Protein AF-A0A7L1VUB8-F1 (afdb_monomer_lite)

Organism: NCBI:txid73330

Foldseek 3Di:
DVVVVVVVVLVVVVVVVVVCQLPPAFDADDPLFADDPVLVCVLVPDPDVVVNQVSLVVSCVVDPADDAPPVRTFCADPQRRGGAHPCWDADPLVSGIGHQFDDFDVPNPDSRGGTDHPPPCPVVVVVSVVVVVVVD

pLDDT: mean 80.91, std 17.71, range [42.59, 97.31]

Radius of gyration: 20.81 Å; chains: 1; bounding box: 43×30×67 Å

Structure (mmCIF, N/CA/C/O backbone):
data_AF-A0A7L1VUB8-F1
#
_entry.id   AF-A0A7L1VUB8-F1
#
loop_
_atom_site.group_PDB
_atom_site.id
_atom_site.type_symbol
_atom_site.label_atom_id
_atom_site.label_alt_id
_atom_site.label_comp_id
_atom_site.label_asym_id
_atom_site.label_entity_id
_atom_site.label_seq_id
_atom_site.pdbx_PDB_ins_code
_atom_site.Cartn_x
_atom_site.Cartn_y
_atom_site.Cartn_z
_atom_site.occupancy
_atom_site.B_iso_or_equiv
_atom_site.auth_seq_id
_atom_site.auth_comp_id
_atom_site.auth_asym_id
_atom_site.auth_atom_id
_atom_site.pdbx_PDB_model_num
ATOM 1 N N . VAL A 1 1 ? 21.786 -10.399 -41.138 1.00 87.50 1 VAL A N 1
ATOM 2 C CA . VAL A 1 1 ? 20.538 -9.591 -41.133 1.00 87.50 1 VAL A CA 1
ATOM 3 C C . VAL A 1 1 ? 19.532 -10.109 -40.108 1.00 87.50 1 VAL A C 1
ATOM 5 O O . VAL A 1 1 ? 19.232 -9.364 -39.189 1.00 87.50 1 VAL A O 1
ATOM 8 N N . ALA A 1 2 ? 19.088 -11.372 -40.173 1.00 89.12 2 ALA A N 1
ATOM 9 C CA . ALA A 1 2 ? 18.105 -11.930 -39.227 1.00 89.12 2 ALA A CA 1
ATOM 10 C C . ALA A 1 2 ? 18.499 -11.795 -37.737 1.00 89.12 2 ALA A C 1
ATOM 12 O O . ALA A 1 2 ? 17.722 -11.264 -36.953 1.00 89.12 2 ALA A O 1
ATOM 13 N N . TYR A 1 3 ? 19.729 -12.167 -37.359 1.00 87.38 3 TYR A N 1
ATOM 14 C CA . TYR A 1 3 ? 20.230 -12.006 -35.981 1.00 87.38 3 TYR A CA 1
ATOM 15 C C . TYR A 1 3 ? 20.196 -10.561 -35.480 1.00 87.38 3 TYR A C 1
ATOM 17 O O . TYR A 1 3 ? 19.850 -10.302 -34.333 1.00 87.38 3 TYR A O 1
ATOM 25 N N . LEU A 1 4 ? 20.521 -9.613 -36.359 1.00 87.31 4 LEU A N 1
ATOM 26 C CA . LEU A 1 4 ? 20.554 -8.195 -36.023 1.00 87.31 4 LEU A CA 1
ATOM 27 C C . LEU A 1 4 ? 19.130 -7.672 -35.787 1.00 87.31 4 LEU A C 1
ATOM 29 O O . LEU A 1 4 ? 18.906 -6.928 -34.840 1.00 87.31 4 LEU A O 1
ATOM 33 N N . VAL A 1 5 ? 18.152 -8.139 -36.569 1.00 91.19 5 VAL A N 1
ATOM 34 C CA . VAL A 1 5 ? 16.726 -7.841 -36.353 1.00 91.19 5 VAL A CA 1
ATOM 35 C C . VAL A 1 5 ? 16.232 -8.420 -35.023 1.00 91.19 5 VAL A C 1
ATOM 37 O O . VAL A 1 5 ? 15.630 -7.694 -34.235 1.00 91.19 5 VAL A O 1
ATOM 40 N N . VAL A 1 6 ? 16.534 -9.691 -34.729 1.00 87.75 6 VAL A N 1
ATOM 41 C CA . VAL A 1 6 ? 16.151 -10.339 -33.459 1.00 87.75 6 VAL A CA 1
ATOM 42 C C . VAL A 1 6 ? 16.758 -9.607 -32.260 1.00 87.75 6 VAL A C 1
ATOM 44 O O . VAL A 1 6 ? 16.047 -9.309 -31.303 1.00 87.75 6 VAL A O 1
ATOM 47 N N . PHE A 1 7 ? 18.041 -9.246 -32.331 1.00 87.38 7 PHE A N 1
ATOM 48 C CA . PHE A 1 7 ? 18.718 -8.489 -31.279 1.00 87.38 7 PHE A CA 1
ATOM 49 C C . PHE A 1 7 ? 18.033 -7.148 -30.992 1.00 87.38 7 PHE A C 1
ATOM 51 O O . PHE A 1 7 ? 17.792 -6.824 -29.834 1.00 87.38 7 PHE A O 1
ATOM 58 N N . HIS A 1 8 ? 17.673 -6.380 -32.025 1.00 87.44 8 HIS A N 1
ATOM 59 C CA . HIS A 1 8 ? 17.029 -5.078 -31.828 1.00 87.44 8 HIS A CA 1
ATOM 60 C C . HIS A 1 8 ? 15.624 -5.212 -31.233 1.00 87.44 8 HIS A C 1
ATOM 62 O O . HIS A 1 8 ? 15.258 -4.415 -30.373 1.00 87.44 8 HIS A O 1
ATOM 68 N N . ILE A 1 9 ? 14.856 -6.234 -31.629 1.00 87.25 9 ILE A N 1
ATOM 69 C CA . ILE A 1 9 ? 13.546 -6.521 -31.024 1.00 87.25 9 ILE A CA 1
ATOM 70 C C . ILE A 1 9 ? 13.712 -6.803 -29.528 1.00 87.25 9 ILE A C 1
ATOM 72 O O . ILE A 1 9 ? 13.035 -6.188 -28.704 1.00 87.25 9 ILE A O 1
ATOM 76 N N . LEU A 1 10 ? 14.644 -7.689 -29.172 1.00 83.50 10 LEU A N 1
ATOM 77 C CA . LEU A 1 10 ? 14.939 -8.024 -27.781 1.00 83.50 10 LEU A CA 1
ATOM 78 C C . LEU A 1 10 ? 15.401 -6.791 -26.993 1.00 83.50 10 LEU A C 1
ATOM 80 O O . LEU A 1 10 ? 14.854 -6.503 -25.929 1.00 83.50 10 LEU A O 1
ATOM 84 N N . PHE A 1 11 ? 16.328 -6.010 -27.543 1.00 83.44 11 PHE A N 1
ATOM 85 C CA . PHE A 1 11 ? 16.840 -4.802 -26.904 1.00 83.44 11 PHE A CA 1
ATOM 86 C C . PHE A 1 11 ? 15.741 -3.764 -26.643 1.00 83.44 11 PHE A C 1
ATOM 88 O O . PHE A 1 11 ? 15.659 -3.217 -25.544 1.00 83.44 11 PHE A O 1
ATOM 95 N N . VAL A 1 12 ? 14.850 -3.526 -27.610 1.00 88.50 12 VAL A N 1
ATOM 96 C CA . VAL A 1 12 ? 13.714 -2.609 -27.432 1.00 88.50 12 VAL A CA 1
ATOM 97 C C . VAL A 1 12 ? 12.772 -3.111 -26.338 1.00 88.50 12 VAL A C 1
ATOM 99 O O . VAL A 1 12 ? 12.359 -2.323 -25.487 1.00 88.50 12 VAL A O 1
ATOM 102 N N . LEU A 1 13 ? 12.473 -4.413 -26.299 1.00 80.75 13 LEU A N 1
ATOM 103 C CA . LEU A 1 13 ? 11.660 -5.010 -25.233 1.00 80.75 13 LEU A CA 1
ATOM 104 C C . LEU A 1 13 ? 12.333 -4.881 -23.858 1.00 80.75 13 LEU A C 1
ATOM 106 O O . LEU A 1 13 ? 11.664 -4.569 -22.870 1.00 80.75 13 LEU A O 1
ATOM 110 N N . PHE A 1 14 ? 13.652 -5.056 -23.779 1.00 81.19 14 PHE A N 1
ATOM 111 C CA . PHE A 1 14 ? 14.413 -4.865 -22.546 1.00 81.19 14 PHE A CA 1
ATOM 112 C C . PHE A 1 14 ? 14.365 -3.425 -22.055 1.00 81.19 14 PHE A C 1
ATOM 114 O O . PHE A 1 14 ? 13.992 -3.179 -20.910 1.00 81.19 14 PHE A O 1
ATOM 121 N N . VAL A 1 15 ? 14.679 -2.460 -22.920 1.00 81.94 15 VAL A N 1
ATOM 122 C CA . VAL A 1 15 ? 14.647 -1.039 -22.554 1.00 81.94 15 VAL A CA 1
ATOM 123 C C . VAL A 1 15 ? 13.231 -0.625 -22.156 1.00 81.94 15 VAL A C 1
ATOM 125 O O . VAL A 1 15 ? 13.057 0.069 -21.157 1.00 81.94 15 VAL A O 1
ATOM 128 N N . TRP A 1 16 ? 12.208 -1.102 -22.869 1.00 79.62 16 TRP A N 1
ATOM 129 C CA . TRP A 1 16 ? 10.807 -0.841 -22.542 1.00 79.62 16 TRP A CA 1
ATOM 130 C C . TRP A 1 16 ? 10.411 -1.394 -21.169 1.00 79.62 16 TRP A C 1
ATOM 132 O O . TRP A 1 16 ? 9.843 -0.678 -20.343 1.00 79.62 16 TRP A O 1
ATOM 142 N N . THR A 1 17 ? 10.717 -2.663 -20.894 1.00 75.75 17 THR A N 1
ATOM 143 C CA . THR A 1 17 ? 10.377 -3.302 -19.613 1.00 75.75 17 THR A CA 1
ATOM 144 C C . THR A 1 17 ? 11.167 -2.701 -18.454 1.00 75.75 17 THR A C 1
ATOM 146 O O . THR A 1 17 ? 10.598 -2.472 -17.381 1.00 75.75 17 THR A O 1
ATOM 149 N N . TYR A 1 18 ? 12.438 -2.367 -18.679 1.00 73.81 18 TYR A N 1
ATOM 150 C CA . TYR A 1 18 ? 13.275 -1.639 -17.736 1.00 73.81 18 TYR A CA 1
ATOM 151 C C . TYR A 1 18 ? 12.676 -0.265 -17.424 1.00 73.81 18 TYR A C 1
ATOM 153 O O . TYR A 1 18 ? 12.376 0.013 -16.263 1.00 73.81 18 TYR A O 1
ATOM 161 N N . TRP A 1 19 ? 12.386 0.543 -18.447 1.00 78.75 19 TRP A N 1
ATOM 162 C CA . TRP A 1 19 ? 11.760 1.860 -18.306 1.00 78.75 19 TRP A CA 1
ATOM 163 C C . TRP A 1 19 ? 10.448 1.779 -17.527 1.00 78.75 19 TRP A C 1
ATOM 165 O O . TRP A 1 19 ? 10.244 2.497 -16.550 1.00 78.75 19 TRP A O 1
ATOM 175 N N . LYS A 1 20 ? 9.563 0.846 -17.894 1.00 73.25 20 LYS A N 1
ATOM 176 C CA . LYS A 1 20 ? 8.316 0.616 -17.158 1.00 73.25 20 LYS A CA 1
ATOM 177 C C . LYS A 1 20 ? 8.586 0.240 -15.707 1.00 73.25 20 LYS A C 1
ATOM 179 O O . LYS A 1 20 ? 7.871 0.726 -14.840 1.00 73.25 20 LYS A O 1
ATOM 184 N N . SER A 1 21 ? 9.585 -0.588 -15.417 1.00 68.00 21 SER A N 1
ATOM 185 C CA . SER A 1 21 ? 9.900 -0.959 -14.035 1.00 68.00 21 SER A CA 1
ATOM 186 C C . SER A 1 21 ? 10.456 0.198 -13.205 1.00 68.00 21 SE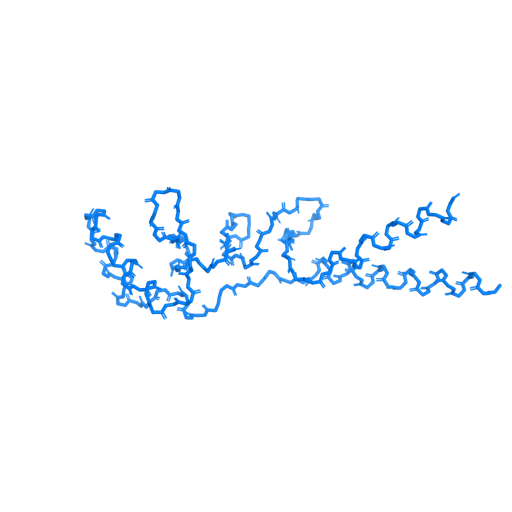R A C 1
ATOM 188 O O . SER A 1 21 ? 10.146 0.272 -12.021 1.00 68.00 21 SER A O 1
ATOM 190 N N . VAL A 1 22 ? 11.200 1.112 -13.830 1.00 70.12 22 VAL A N 1
ATOM 191 C CA . VAL A 1 22 ? 11.782 2.283 -13.164 1.00 70.12 22 VAL A CA 1
ATOM 192 C C . VAL A 1 22 ? 10.727 3.364 -12.916 1.00 70.12 22 VAL A C 1
ATOM 194 O O . VAL A 1 22 ? 10.667 3.942 -11.839 1.00 70.12 22 VAL A O 1
ATOM 197 N N . PHE A 1 23 ? 9.853 3.622 -13.889 1.00 72.50 23 PHE A N 1
ATOM 198 C CA . PHE A 1 23 ? 8.930 4.763 -13.838 1.00 72.50 23 PHE A CA 1
ATOM 199 C C . PHE A 1 23 ? 7.489 4.401 -13.459 1.00 72.50 23 PHE A C 1
ATOM 201 O O . PHE A 1 23 ? 6.610 5.264 -13.453 1.00 72.50 23 PHE A O 1
ATOM 208 N N . THR A 1 24 ? 7.197 3.137 -13.141 1.00 72.88 24 THR A N 1
ATOM 209 C CA . THR A 1 24 ? 5.867 2.772 -12.637 1.00 72.88 24 THR A CA 1
ATOM 210 C C . THR A 1 24 ? 5.778 3.066 -11.148 1.00 72.88 24 THR A C 1
ATOM 212 O O . THR A 1 24 ? 6.399 2.392 -10.331 1.00 72.88 24 THR A O 1
ATOM 215 N N . LEU A 1 25 ? 4.932 4.033 -10.795 1.00 74.69 25 LEU A N 1
ATOM 216 C CA . LEU A 1 25 ? 4.665 4.379 -9.404 1.00 74.69 25 LEU A CA 1
ATOM 217 C C . LEU A 1 25 ? 4.057 3.200 -8.616 1.00 74.69 25 LEU A C 1
ATOM 219 O O . LEU A 1 25 ? 3.286 2.398 -9.174 1.00 74.69 25 LEU A O 1
ATOM 223 N N . PRO A 1 26 ? 4.360 3.108 -7.307 1.00 80.19 26 PRO A N 1
ATOM 224 C CA . PRO A 1 26 ? 3.731 2.138 -6.423 1.00 80.19 26 PRO A CA 1
ATOM 225 C C . PRO A 1 26 ? 2.214 2.329 -6.387 1.00 80.19 26 PRO A C 1
ATOM 227 O O . PRO A 1 26 ? 1.704 3.450 -6.385 1.00 80.19 26 PRO A O 1
ATOM 230 N N . ILE A 1 27 ? 1.476 1.219 -6.319 1.00 85.81 27 ILE A N 1
ATOM 231 C CA . ILE A 1 27 ? 0.024 1.288 -6.142 1.00 85.81 27 ILE A CA 1
ATOM 232 C C . ILE A 1 27 ? -0.289 1.459 -4.659 1.00 85.81 27 ILE A C 1
ATOM 234 O O . ILE A 1 27 ? 0.088 0.615 -3.843 1.00 85.81 27 ILE A O 1
ATOM 238 N N . GLN A 1 28 ? -1.048 2.502 -4.341 1.00 90.44 28 GLN A N 1
ATOM 239 C CA . GLN A 1 28 ? -1.599 2.730 -3.009 1.00 90.44 28 GLN A CA 1
ATOM 240 C C . GLN A 1 28 ? -2.919 1.977 -2.801 1.00 90.44 28 GLN A C 1
ATOM 242 O O . GLN A 1 28 ? -3.670 1.767 -3.760 1.00 90.44 28 GLN A O 1
ATOM 247 N N . PRO A 1 29 ? -3.248 1.594 -1.555 1.00 92.88 29 PRO A N 1
ATOM 248 C CA . PRO A 1 29 ? -4.599 1.190 -1.195 1.00 92.88 29 PRO A CA 1
ATOM 249 C C . PRO A 1 29 ? -5.632 2.234 -1.633 1.00 92.88 29 PRO A C 1
ATOM 251 O O . PRO A 1 29 ? -5.406 3.437 -1.546 1.00 92.88 29 PRO A O 1
ATOM 254 N N . GLY A 1 30 ? -6.789 1.773 -2.107 1.00 92.69 30 GLY A N 1
ATOM 255 C CA . GLY A 1 30 ? -7.895 2.677 -2.420 1.00 92.69 30 GLY A CA 1
ATOM 256 C C . GLY A 1 30 ? -8.488 3.322 -1.161 1.00 92.69 30 GLY A C 1
ATOM 257 O O . GLY A 1 30 ? -8.381 2.772 -0.066 1.00 92.69 30 GLY A O 1
ATOM 258 N N . LYS A 1 31 ? -9.215 4.433 -1.340 1.00 93.00 31 LYS A N 1
ATOM 259 C CA . LYS A 1 31 ? -9.837 5.218 -0.252 1.00 93.00 31 LYS A CA 1
ATOM 260 C C . LYS A 1 31 ? -10.686 4.396 0.725 1.00 93.00 31 LYS A C 1
ATOM 262 O O . LYS A 1 31 ? -10.730 4.723 1.896 1.00 93.00 31 LYS A O 1
ATOM 267 N N . LYS A 1 32 ? -11.302 3.298 0.274 1.00 94.56 32 LYS A N 1
ATOM 268 C CA . LYS A 1 32 ? -12.113 2.406 1.124 1.00 94.56 32 LYS A CA 1
ATOM 269 C C . LYS A 1 32 ? -11.355 1.779 2.301 1.00 94.56 32 LYS A C 1
ATOM 271 O O . LYS A 1 32 ? -11.988 1.338 3.244 1.00 94.56 32 LYS A O 1
ATOM 276 N N . PHE A 1 33 ? -10.028 1.678 2.217 1.00 95.69 33 PHE A N 1
ATOM 277 C CA . PHE A 1 33 ? -9.201 1.130 3.294 1.00 95.69 33 PHE A CA 1
ATOM 278 C C . PHE A 1 33 ? -8.769 2.190 4.309 1.00 95.69 33 PHE A C 1
ATOM 280 O O . PHE A 1 33 ? -8.316 1.829 5.395 1.00 95.69 33 PHE A O 1
ATOM 287 N N . HIS A 1 34 ? -8.887 3.472 3.954 1.00 95.50 34 HIS A N 1
ATOM 288 C CA . HIS A 1 34 ? -8.629 4.568 4.875 1.00 95.50 34 HIS A CA 1
ATOM 289 C C . HIS A 1 34 ? -9.760 4.660 5.887 1.00 95.50 34 HIS A C 1
ATOM 291 O O . HIS A 1 34 ? -10.927 4.433 5.555 1.00 95.50 34 HIS A O 1
ATOM 297 N N . MET A 1 35 ? -9.398 4.982 7.123 1.00 93.50 35 MET A N 1
ATOM 298 C CA . MET A 1 35 ? -10.380 5.227 8.164 1.00 93.50 35 MET A CA 1
ATOM 299 C C . MET A 1 35 ? -11.210 6.462 7.821 1.00 93.50 35 MET A C 1
ATOM 301 O O . MET A 1 35 ? -10.725 7.421 7.218 1.00 93.50 35 MET A O 1
ATOM 305 N N . SER A 1 36 ? -12.490 6.413 8.186 1.00 94.06 36 SER A N 1
ATOM 306 C CA . SER A 1 36 ? -13.317 7.612 8.173 1.00 94.06 36 SER A CA 1
ATOM 307 C C . SER A 1 36 ? -12.837 8.568 9.268 1.00 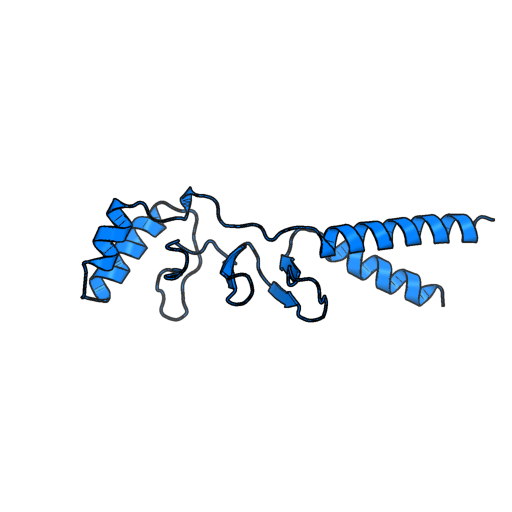94.06 36 SER A C 1
ATOM 309 O O . SER A 1 36 ? -12.244 8.130 10.252 1.00 94.06 36 SER A O 1
ATOM 311 N N . TYR A 1 37 ? -13.130 9.862 9.127 1.00 93.19 37 TYR A N 1
ATOM 312 C CA . TYR A 1 37 ? -12.787 10.855 10.149 1.00 93.19 37 TYR A CA 1
ATOM 313 C C . TYR A 1 37 ? -13.366 10.487 11.527 1.00 93.19 37 TYR A C 1
ATOM 315 O O . TYR A 1 37 ? -12.657 10.510 12.525 1.00 93.19 37 TYR A O 1
ATOM 323 N N . ALA A 1 38 ? -14.631 10.054 11.566 1.00 93.94 38 ALA A N 1
ATOM 324 C CA . ALA A 1 38 ? -15.293 9.654 12.805 1.00 93.94 38 ALA A CA 1
ATOM 325 C C .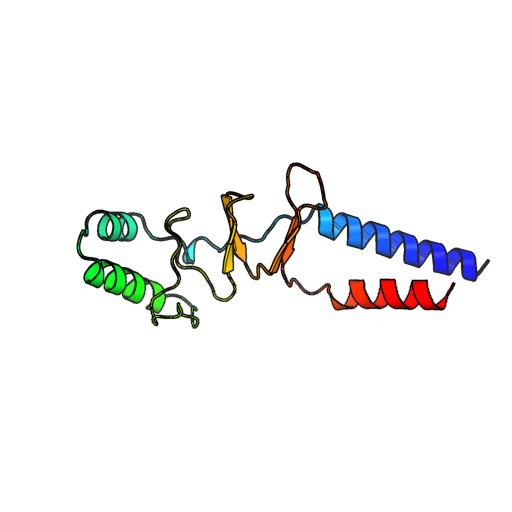 ALA A 1 38 ? -14.648 8.411 13.444 1.00 93.94 38 ALA A C 1
ATOM 327 O O . ALA A 1 38 ? -14.525 8.331 14.662 1.00 93.94 38 ALA A O 1
ATOM 328 N N . ASP A 1 39 ? -14.226 7.432 12.639 1.00 94.00 39 ASP A N 1
ATOM 329 C CA . ASP A 1 39 ? -13.539 6.247 13.160 1.00 94.00 39 ASP A CA 1
ATOM 330 C C . ASP A 1 39 ? -12.118 6.570 13.635 1.00 94.00 39 ASP A C 1
ATOM 332 O O . ASP A 1 39 ? -11.653 5.973 14.605 1.00 94.00 39 ASP A O 1
ATOM 336 N N . GLN A 1 40 ? -11.439 7.506 12.966 1.00 94.56 40 GLN A N 1
ATOM 337 C CA . GLN A 1 40 ? -10.116 7.984 13.363 1.00 94.56 40 GLN A CA 1
ATOM 338 C C . GLN A 1 40 ? -10.184 8.689 14.717 1.00 94.56 40 GLN A C 1
ATOM 340 O O . GLN A 1 40 ? -9.465 8.307 15.634 1.00 94.56 40 GLN A O 1
ATOM 345 N N . GLU A 1 41 ? -11.113 9.629 14.880 1.00 94.75 41 GLU A N 1
ATOM 346 C CA . GLU A 1 41 ? -11.336 10.326 16.148 1.00 94.75 41 GLU A CA 1
ATOM 347 C C . GLU A 1 41 ? -11.676 9.344 17.284 1.00 94.75 41 GLU A C 1
ATOM 349 O O . GLU A 1 41 ? -11.123 9.432 18.378 1.00 94.75 41 GLU A O 1
ATOM 354 N N . ARG A 1 42 ? -12.527 8.340 17.020 1.00 95.00 42 ARG A N 1
ATOM 355 C CA . ARG A 1 42 ? -12.843 7.273 17.990 1.00 95.00 42 ARG A CA 1
ATOM 356 C C . ARG A 1 42 ? -11.618 6.454 18.402 1.00 95.00 42 ARG A C 1
ATOM 358 O O . ARG A 1 42 ? -11.540 6.037 19.552 1.00 95.00 42 ARG A O 1
ATOM 365 N N . TYR A 1 43 ? -10.713 6.167 17.471 1.00 94.38 43 TYR A N 1
ATOM 366 C CA . TYR A 1 43 ? -9.499 5.394 17.738 1.00 94.38 43 TYR A CA 1
ATOM 367 C C . TYR A 1 43 ? -8.456 6.207 18.511 1.00 94.38 43 TYR A C 1
ATOM 369 O O . TYR A 1 43 ? -7.847 5.683 19.444 1.00 94.38 43 TYR A O 1
ATOM 377 N N . GLU A 1 44 ? -8.266 7.473 18.137 1.00 93.50 44 GLU A N 1
ATOM 378 C CA . GLU A 1 44 ? -7.289 8.381 18.750 1.00 93.50 44 GLU A CA 1
ATOM 379 C C . GLU A 1 44 ? -7.687 8.792 20.174 1.00 93.50 44 GLU A C 1
ATOM 381 O O . GLU A 1 44 ? -6.821 8.885 21.039 1.00 93.50 44 GLU A O 1
ATOM 386 N N . ASN A 1 45 ? -8.985 8.971 20.440 1.00 95.31 45 ASN A N 1
ATOM 387 C CA . ASN A 1 45 ? -9.492 9.336 21.768 1.00 95.31 45 ASN A CA 1
ATOM 388 C C . ASN A 1 45 ? -9.529 8.170 22.770 1.00 95.31 45 ASN A C 1
ATOM 390 O O . ASN A 1 45 ? -9.803 8.384 23.950 1.00 95.31 45 ASN A O 1
ATOM 394 N N . GLU A 1 46 ? -9.314 6.933 22.326 1.00 94.88 46 GLU A N 1
ATOM 395 C CA . GLU A 1 46 ? -9.383 5.763 23.196 1.00 94.88 46 GLU A CA 1
ATOM 396 C C . GLU A 1 46 ? -7.987 5.349 23.670 1.00 94.88 46 GLU A C 1
ATOM 398 O O . GLU A 1 46 ? -7.153 4.895 22.889 1.00 94.88 46 GLU A O 1
ATOM 403 N N . GLU A 1 47 ? -7.752 5.453 24.978 1.00 94.12 47 GLU A N 1
ATOM 404 C CA . GLU A 1 47 ? -6.473 5.095 25.605 1.00 94.12 47 GLU A CA 1
ATOM 405 C C . GLU A 1 47 ? -6.319 3.581 25.813 1.00 94.12 47 GLU A C 1
ATOM 407 O O . GLU A 1 47 ? -5.202 3.069 25.934 1.00 94.12 47 GLU A O 1
ATOM 412 N N . ARG A 1 48 ? -7.429 2.828 25.877 1.00 95.62 48 ARG A N 1
ATOM 413 C CA . ARG A 1 48 ? -7.381 1.390 26.168 1.00 95.62 48 ARG A CA 1
ATOM 414 C C . ARG 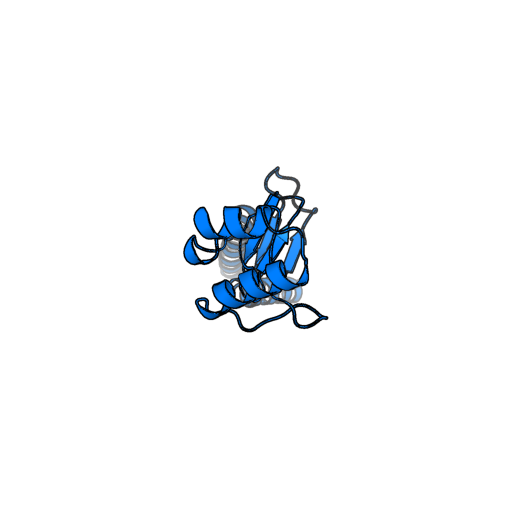A 1 48 ? -7.057 0.590 24.900 1.00 95.62 48 ARG A C 1
ATOM 416 O O . ARG A 1 48 ? -7.872 0.548 23.971 1.00 95.62 48 ARG A O 1
ATOM 423 N N . PRO A 1 49 ? -5.955 -0.184 24.886 1.00 91.81 49 PRO A N 1
ATOM 424 C CA . PRO A 1 49 ? -5.511 -0.899 23.688 1.00 91.81 49 PRO A CA 1
ATOM 425 C C . PRO A 1 49 ? -6.492 -1.990 23.238 1.00 91.81 49 PRO A C 1
ATOM 427 O O . PRO A 1 49 ? -6.589 -2.295 22.049 1.00 91.81 49 PRO A O 1
ATOM 430 N N . GLU A 1 50 ? -7.250 -2.582 24.164 1.00 94.00 50 GLU A N 1
ATOM 431 C CA . GLU A 1 50 ? -8.238 -3.608 23.817 1.00 94.00 50 GLU A CA 1
ATOM 432 C C . GLU A 1 50 ? -9.440 -3.029 23.066 1.00 94.00 50 GLU A C 1
ATOM 434 O O . GLU A 1 50 ? -9.947 -3.656 22.135 1.00 94.00 50 GLU A O 1
ATOM 439 N N . VAL A 1 51 ? -9.861 -1.807 23.400 1.00 94.88 51 VAL A N 1
ATOM 440 C CA . VAL A 1 51 ? -10.968 -1.137 22.705 1.00 94.88 51 VAL A CA 1
ATOM 441 C C . VAL A 1 51 ? -10.509 -0.653 21.329 1.00 94.88 51 VAL A C 1
ATOM 443 O O . VAL A 1 51 ? -11.212 -0.866 20.342 1.00 94.88 51 VAL A O 1
ATOM 446 N N . GLN A 1 52 ? -9.285 -0.131 21.214 1.00 94.88 52 GLN A N 1
ATOM 447 C CA . GLN A 1 52 ? -8.675 0.190 19.919 1.00 94.88 52 GLN A CA 1
ATOM 448 C C . GLN A 1 52 ? -8.648 -1.022 18.974 1.00 94.88 52 GLN A C 1
ATOM 450 O O . GLN A 1 52 ? -9.029 -0.922 17.804 1.00 94.88 52 GLN A O 1
ATOM 455 N N . ARG A 1 53 ? -8.275 -2.206 19.478 1.00 94.06 53 ARG A N 1
ATOM 456 C CA . ARG A 1 53 ? -8.322 -3.457 18.699 1.00 94.06 53 ARG A CA 1
ATOM 457 C C . ARG A 1 53 ? -9.735 -3.809 18.242 1.00 94.06 53 ARG A C 1
ATOM 459 O O . ARG A 1 53 ? -9.897 -4.261 17.107 1.00 94.06 53 ARG A O 1
ATOM 466 N N . GLN A 1 54 ? -10.741 -3.604 19.090 1.00 95.06 54 GLN A N 1
ATOM 467 C CA . GLN A 1 54 ? -12.145 -3.840 18.739 1.00 95.06 54 GLN A CA 1
ATOM 468 C C . GLN A 1 54 ? -12.626 -2.882 17.644 1.00 95.06 54 GLN A C 1
ATOM 470 O O . GLN A 1 54 ? -13.249 -3.339 16.687 1.00 95.06 54 GLN A O 1
ATOM 475 N N . ILE A 1 55 ? -12.272 -1.595 17.724 1.00 95.50 55 ILE A N 1
ATOM 476 C CA . ILE A 1 55 ? -12.585 -0.593 16.690 1.00 95.50 55 ILE A CA 1
ATOM 477 C C . ILE A 1 55 ? -11.989 -1.024 15.344 1.00 95.50 55 ILE A C 1
ATOM 479 O O . ILE A 1 55 ? -12.700 -1.123 14.342 1.00 95.50 55 ILE A O 1
ATOM 483 N N . LEU A 1 56 ? -10.698 -1.369 15.321 1.00 96.12 56 LEU A N 1
ATOM 484 C CA . LEU A 1 56 ? -10.033 -1.834 14.100 1.00 96.12 56 LEU A CA 1
ATOM 485 C C . LEU A 1 56 ? -10.679 -3.114 13.544 1.00 96.12 56 LEU A C 1
ATOM 487 O O . LEU A 1 56 ? -10.828 -3.247 12.327 1.00 96.12 56 LEU A O 1
ATOM 491 N N . ALA A 1 57 ? -11.079 -4.050 14.410 1.00 94.94 57 ALA A N 1
ATOM 492 C CA . ALA A 1 57 ? -11.770 -5.278 14.014 1.00 94.94 57 ALA A CA 1
ATOM 493 C C . ALA A 1 57 ? -13.157 -5.006 13.409 1.00 94.94 57 ALA A C 1
ATOM 495 O O . ALA A 1 57 ? -13.521 -5.627 12.406 1.00 94.94 57 ALA A O 1
ATOM 496 N N . GLU A 1 58 ? -13.907 -4.056 13.970 1.00 95.25 58 GLU A N 1
ATOM 497 C CA . GLU A 1 58 ? -15.214 -3.638 13.460 1.00 95.25 58 GLU A CA 1
ATOM 498 C C . GLU A 1 58 ? -15.103 -3.064 12.039 1.00 95.25 58 GLU A C 1
ATOM 500 O O . GLU A 1 58 ? -15.868 -3.449 11.147 1.00 95.25 58 GLU A O 1
ATOM 505 N N . ILE A 1 59 ? -14.119 -2.189 11.813 1.00 95.25 59 ILE A N 1
ATOM 506 C CA . ILE A 1 59 ? -13.844 -1.576 10.505 1.00 95.25 59 ILE A CA 1
ATOM 507 C C . ILE A 1 59 ? -13.392 -2.646 9.508 1.00 95.25 59 ILE A C 1
ATOM 509 O O . ILE A 1 59 ? -13.929 -2.738 8.401 1.00 95.25 59 ILE A O 1
ATOM 513 N N . ALA A 1 60 ? -12.448 -3.502 9.906 1.00 95.69 60 ALA A N 1
ATOM 514 C CA . ALA A 1 60 ? -11.910 -4.557 9.052 1.00 95.69 60 ALA A CA 1
ATOM 515 C C . ALA A 1 60 ? -12.982 -5.548 8.576 1.00 95.69 60 ALA A C 1
ATOM 517 O O . ALA A 1 60 ? -12.886 -6.049 7.458 1.00 95.69 60 ALA A O 1
ATOM 518 N N . ARG A 1 61 ? -14.036 -5.793 9.366 1.00 94.50 61 ARG A N 1
ATOM 519 C CA . ARG A 1 61 ? -15.161 -6.666 8.981 1.00 94.50 61 ARG A CA 1
ATOM 520 C C . ARG A 1 61 ? -15.919 -6.168 7.744 1.00 94.50 61 ARG A C 1
ATOM 522 O O . ARG A 1 61 ? -16.535 -6.969 7.048 1.00 94.50 61 ARG A O 1
ATOM 529 N N . LYS A 1 62 ? -15.873 -4.863 7.458 1.00 94.62 62 LYS A N 1
ATOM 530 C CA . LYS A 1 62 ? -16.508 -4.239 6.282 1.00 94.62 62 LYS A CA 1
ATOM 531 C C . LYS A 1 62 ? -15.612 -4.289 5.034 1.00 94.62 62 LYS A C 1
ATOM 533 O O . LYS A 1 62 ? -16.022 -3.836 3.967 1.00 94.62 62 LYS A O 1
ATOM 538 N N . LEU A 1 63 ? -14.389 -4.812 5.152 1.00 95.25 63 LEU A N 1
ATOM 539 C CA . LEU A 1 63 ? -13.366 -4.791 4.111 1.00 95.25 63 LEU A CA 1
ATOM 540 C C . LEU A 1 63 ? -12.967 -6.213 3.687 1.00 95.25 63 LEU A C 1
ATOM 542 O O . LEU A 1 63 ? -13.006 -7.138 4.497 1.00 95.25 63 LEU A O 1
ATOM 546 N N . PRO A 1 64 ? -12.526 -6.409 2.430 1.00 94.69 64 PRO A N 1
ATOM 547 C CA . PRO A 1 64 ? -12.016 -7.698 1.968 1.00 94.69 64 PRO A CA 1
ATOM 548 C C . PRO A 1 64 ? -10.578 -7.920 2.478 1.00 94.69 64 PRO A C 1
ATOM 550 O O . PRO A 1 64 ? -9.625 -7.803 1.708 1.00 94.69 64 PRO A O 1
ATOM 553 N N . VAL A 1 65 ? -10.416 -8.157 3.787 1.00 95.12 65 VAL A N 1
ATOM 554 C CA . VAL A 1 65 ? -9.116 -8.372 4.454 1.00 95.12 65 VAL A CA 1
ATOM 555 C C . VAL A 1 65 ? -9.104 -9.662 5.273 1.00 95.12 65 VAL A C 1
ATOM 557 O O . VAL A 1 65 ? -9.769 -9.785 6.308 1.00 95.12 65 VAL A O 1
ATOM 560 N N . TYR A 1 66 ? -8.298 -10.626 4.840 1.00 94.25 66 TYR A N 1
ATOM 561 C CA . TYR A 1 66 ? -8.262 -11.964 5.435 1.00 94.25 66 TYR A CA 1
ATOM 562 C C . TYR A 1 66 ? -7.037 -12.166 6.329 1.00 94.25 66 TYR A C 1
ATOM 564 O 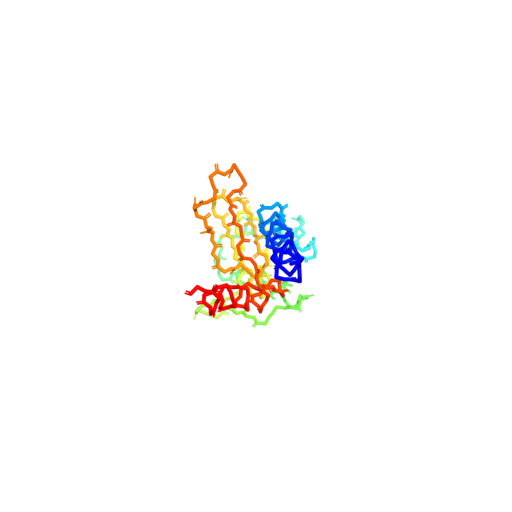O . TYR A 1 66 ? -7.102 -12.903 7.311 1.00 94.25 66 TYR A O 1
ATOM 572 N N . THR A 1 67 ? -5.926 -11.482 6.047 1.00 94.88 67 THR A N 1
ATOM 573 C CA . THR A 1 67 ? -4.688 -11.631 6.824 1.00 94.88 67 THR A CA 1
ATOM 574 C C . THR A 1 67 ? -4.743 -10.883 8.159 1.00 94.88 67 THR A C 1
ATOM 576 O O . THR A 1 67 ? -5.460 -9.889 8.329 1.00 94.88 67 THR A O 1
ATOM 579 N N . ARG A 1 68 ? -3.981 -11.377 9.139 1.00 94.38 68 ARG A N 1
ATOM 580 C CA . ARG A 1 68 ? -3.851 -10.823 10.497 1.00 94.38 68 ARG A CA 1
ATOM 581 C C . ARG A 1 68 ? -2.377 -10.662 10.870 1.00 94.38 68 ARG A C 1
ATOM 583 O O . ARG A 1 68 ? -1.496 -11.098 10.129 1.00 94.38 68 ARG A O 1
ATOM 590 N N . THR A 1 69 ? -2.097 -9.970 11.970 1.00 93.44 69 THR A N 1
ATOM 591 C CA . THR A 1 69 ? -0.750 -9.916 12.562 1.00 93.44 69 THR A CA 1
ATOM 592 C C . THR A 1 69 ? -0.406 -11.252 13.232 1.00 93.44 69 THR A C 1
ATOM 594 O O . THR A 1 69 ? -1.283 -12.095 13.411 1.00 93.44 69 THR A O 1
ATOM 597 N N . GLY A 1 70 ? 0.855 -11.446 13.640 1.00 90.75 70 GLY A N 1
ATOM 598 C CA . GLY A 1 70 ? 1.279 -12.666 14.350 1.00 90.75 70 GLY A CA 1
ATOM 599 C C . GLY A 1 70 ? 0.499 -12.936 15.644 1.00 90.75 70 GLY A C 1
ATOM 600 O O . GLY A 1 70 ? 0.315 -14.086 16.019 1.00 90.75 70 GLY A O 1
ATOM 601 N N . ASN A 1 71 ? -0.052 -11.887 16.260 1.00 91.31 71 ASN A N 1
ATOM 602 C CA . ASN A 1 71 ? -0.863 -11.981 17.476 1.00 91.31 71 ASN A CA 1
ATOM 603 C C . ASN A 1 71 ? -2.376 -12.035 17.169 1.00 91.31 71 ASN A C 1
ATOM 605 O O . ASN A 1 71 ? -3.190 -11.766 18.046 1.00 91.31 71 ASN A O 1
ATOM 609 N N . GLY A 1 72 ? -2.773 -12.285 15.915 1.00 91.12 72 GLY A N 1
ATOM 610 C CA . GLY A 1 72 ? -4.179 -12.359 15.491 1.00 91.12 72 GLY A CA 1
ATOM 611 C C . GLY A 1 72 ? -4.890 -11.011 15.298 1.00 91.12 72 GLY A C 1
ATOM 612 O O . GLY A 1 72 ? -6.053 -10.982 14.902 1.00 91.12 72 GLY A O 1
ATOM 613 N N . GLY A 1 73 ? -4.208 -9.885 15.521 1.00 92.25 73 GLY A N 1
ATOM 614 C CA . GLY A 1 73 ? -4.778 -8.543 15.382 1.00 92.25 73 GLY A CA 1
ATOM 615 C C . GLY A 1 73 ? -4.969 -8.089 13.930 1.00 92.25 73 GLY A C 1
ATOM 616 O O . GLY A 1 73 ? -4.408 -8.654 12.986 1.00 92.25 73 GLY A O 1
ATOM 617 N N . ILE A 1 74 ? -5.746 -7.021 13.740 1.00 96.56 74 ILE A N 1
ATOM 618 C CA . ILE A 1 74 ? -5.885 -6.370 12.433 1.00 96.56 74 ILE A CA 1
ATOM 619 C C . ILE A 1 74 ? -4.572 -5.691 12.044 1.00 96.56 74 ILE A C 1
ATOM 621 O O . ILE A 1 74 ? -3.912 -5.041 12.852 1.00 96.56 74 ILE A O 1
ATOM 625 N N . ARG A 1 75 ? -4.188 -5.830 10.774 1.00 96.69 75 ARG A N 1
ATOM 626 C CA . ARG A 1 75 ? -3.015 -5.149 10.226 1.00 96.69 75 ARG A CA 1
ATOM 627 C C . ARG A 1 75 ? -3.375 -3.690 9.961 1.00 96.69 75 ARG A C 1
ATOM 629 O O . ARG A 1 75 ? -4.006 -3.382 8.958 1.00 96.69 75 ARG A O 1
ATOM 636 N N . PHE A 1 76 ? -2.953 -2.797 10.842 1.00 96.44 76 PHE A N 1
ATOM 637 C CA . PHE A 1 76 ? -3.199 -1.360 10.727 1.00 96.44 76 PHE A CA 1
ATOM 638 C C . PHE A 1 76 ? -1.914 -0.586 10.398 1.00 96.44 76 PHE A C 1
ATOM 640 O O . PHE A 1 76 ? -0.798 -1.088 10.593 1.00 96.44 76 PHE A O 1
ATOM 647 N N . CYS A 1 77 ? -2.059 0.602 9.810 1.00 96.56 77 CYS A N 1
ATOM 648 C CA . CYS A 1 77 ? -0.972 1.552 9.615 1.00 96.56 77 CYS A CA 1
ATOM 649 C C . CYS A 1 77 ? -1.284 2.881 10.305 1.00 96.56 77 CYS A C 1
ATOM 651 O O . CYS A 1 77 ? -2.017 3.684 9.735 1.00 96.56 77 CYS A O 1
ATOM 653 N N . ASP A 1 78 ? -0.623 3.176 11.423 1.00 93.81 78 ASP A N 1
ATOM 654 C CA . ASP A 1 78 ? -0.846 4.436 12.152 1.00 93.81 78 ASP A CA 1
ATOM 655 C C . ASP A 1 78 ? -0.406 5.665 11.339 1.00 93.81 78 ASP A C 1
ATOM 657 O O . ASP A 1 78 ? -1.047 6.705 11.350 1.00 93.81 78 ASP A O 1
ATOM 661 N N . ARG A 1 79 ? 0.658 5.541 10.536 1.00 94.69 79 ARG A N 1
ATOM 662 C CA . ARG A 1 79 ? 1.149 6.653 9.697 1.00 94.69 79 ARG A CA 1
ATOM 663 C C . ARG A 1 79 ? 0.209 7.029 8.553 1.00 94.69 79 ARG A C 1
ATOM 665 O O . ARG A 1 79 ? 0.153 8.185 8.164 1.00 94.69 79 ARG A O 1
ATOM 672 N N . CYS A 1 80 ? -0.469 6.042 7.969 1.00 95.25 80 CYS A N 1
ATOM 673 C CA . CYS A 1 80 ? -1.348 6.252 6.816 1.00 95.25 80 CYS A CA 1
ATOM 674 C C . CYS A 1 80 ? -2.839 6.232 7.191 1.00 95.25 80 CYS A C 1
ATOM 676 O O . CYS A 1 80 ? -3.668 6.392 6.298 1.00 95.25 80 CYS A O 1
ATOM 678 N N . GLN A 1 81 ? -3.164 5.979 8.467 1.00 95.75 81 GLN A N 1
ATOM 679 C CA . GLN A 1 81 ? -4.525 5.856 9.003 1.00 95.75 81 GLN A CA 1
ATOM 680 C C . GLN A 1 81 ? -5.418 4.944 8.143 1.00 95.75 81 GLN A C 1
ATOM 682 O O . GLN A 1 81 ? -6.507 5.309 7.695 1.00 95.75 81 GLN A O 1
ATOM 687 N N . LEU A 1 82 ? -4.915 3.738 7.847 1.00 96.31 82 LEU A N 1
ATOM 688 C CA . LEU A 1 82 ? -5.612 2.763 7.003 1.00 96.31 82 LEU A CA 1
ATOM 689 C C . LEU A 1 82 ? -5.460 1.326 7.498 1.00 96.31 82 LEU A C 1
ATOM 691 O O . LEU A 1 82 ? -4.408 0.927 8.011 1.00 96.31 82 LEU A O 1
ATOM 695 N N . ILE A 1 83 ? -6.501 0.524 7.272 1.00 97.31 83 ILE A N 1
ATOM 696 C CA . ILE A 1 83 ? -6.443 -0.931 7.425 1.00 97.31 83 ILE A CA 1
ATOM 697 C C . ILE A 1 83 ? -5.651 -1.492 6.244 1.00 97.31 83 ILE A C 1
ATOM 699 O O . ILE A 1 83 ? -6.061 -1.349 5.092 1.00 97.31 83 ILE A O 1
ATOM 703 N N . LYS A 1 84 ? -4.510 -2.134 6.511 1.00 96.56 84 LYS A N 1
ATOM 704 C CA . LYS A 1 84 ? -3.621 -2.673 5.475 1.00 96.56 84 LYS A CA 1
ATOM 705 C C . LYS A 1 84 ? -4.338 -3.804 4.729 1.00 96.56 84 LYS A C 1
ATOM 707 O O . LYS A 1 84 ? -4.647 -4.822 5.351 1.00 96.56 84 LYS A O 1
ATOM 712 N N . PRO A 1 85 ? -4.552 -3.675 3.406 1.00 96.06 85 PRO A N 1
ATOM 713 C CA . PRO A 1 85 ? -5.022 -4.785 2.590 1.00 96.06 85 PRO A CA 1
ATOM 714 C C . PRO A 1 85 ? -4.064 -5.973 2.649 1.00 96.06 85 PRO A C 1
ATOM 716 O O . PRO A 1 85 ? -2.885 -5.835 2.996 1.00 96.06 85 PRO A O 1
ATOM 719 N N . ASP A 1 86 ? -4.540 -7.139 2.228 1.00 94.50 86 ASP A N 1
ATOM 720 C CA . ASP A 1 86 ? -3.683 -8.314 2.152 1.00 94.50 86 ASP A CA 1
ATOM 721 C C . ASP A 1 86 ? -2.479 -8.051 1.241 1.00 94.50 86 ASP A C 1
ATOM 723 O O . ASP A 1 86 ? -2.584 -7.447 0.170 1.00 94.50 86 ASP A O 1
ATOM 727 N N . ARG A 1 87 ? -1.304 -8.485 1.713 1.00 92.00 87 ARG A N 1
ATOM 728 C CA . ARG A 1 87 ? 0.008 -8.229 1.089 1.00 92.00 87 ARG A CA 1
ATOM 729 C C . ARG A 1 87 ? 0.401 -6.748 0.954 1.00 92.00 87 ARG A C 1
ATOM 731 O O . ARG A 1 87 ? 1.323 -6.424 0.211 1.00 92.00 87 ARG A O 1
ATOM 738 N N . CYS A 1 88 ? -0.276 -5.831 1.642 1.00 93.88 88 CYS A N 1
ATOM 739 C CA . CYS A 1 88 ? 0.130 -4.431 1.707 1.00 93.88 88 CYS A CA 1
ATOM 740 C C . CYS A 1 88 ? 1.151 -4.209 2.825 1.00 93.88 88 CYS A C 1
ATOM 742 O O . CYS A 1 88 ? 0.970 -4.694 3.947 1.00 93.88 88 CYS A O 1
ATOM 744 N N . HIS A 1 89 ? 2.186 -3.420 2.549 1.00 93.12 89 HIS A N 1
ATOM 745 C CA . HIS A 1 89 ? 3.187 -3.029 3.541 1.00 93.12 89 HIS A CA 1
ATOM 746 C C . HIS A 1 89 ? 3.426 -1.519 3.478 1.00 93.12 89 HIS A C 1
ATOM 748 O O . HIS A 1 89 ? 3.304 -0.905 2.421 1.00 93.12 89 HIS A O 1
ATOM 754 N N . HIS A 1 90 ? 3.699 -0.910 4.632 1.00 94.38 90 HIS A N 1
ATOM 755 C CA . HIS A 1 90 ? 4.102 0.491 4.689 1.00 94.38 90 HIS A CA 1
ATOM 756 C C . HIS A 1 90 ? 5.593 0.569 4.420 1.00 94.38 90 HIS A C 1
ATOM 758 O O . HIS A 1 90 ? 6.368 -0.121 5.086 1.00 94.38 90 HIS A O 1
ATOM 764 N N . CYS A 1 91 ? 5.986 1.444 3.508 1.00 91.12 91 CYS A N 1
ATOM 765 C CA . CYS A 1 91 ? 7.373 1.817 3.396 1.00 91.12 91 CYS A CA 1
ATOM 766 C C . CYS A 1 91 ? 7.660 3.145 4.068 1.00 91.12 91 CYS A C 1
ATOM 768 O O . CYS A 1 91 ? 7.064 4.160 3.724 1.00 91.12 91 CYS A O 1
ATOM 770 N N . SER A 1 92 ? 8.668 3.128 4.935 1.00 89.44 92 SER A N 1
ATOM 771 C CA . SER A 1 92 ? 9.299 4.321 5.483 1.00 89.44 92 SER A CA 1
ATOM 772 C C . SER A 1 92 ? 9.949 5.217 4.425 1.00 89.44 92 SER A C 1
ATOM 774 O O . SER A 1 92 ? 9.731 6.417 4.473 1.00 89.44 92 SER A O 1
ATOM 776 N N . VAL A 1 93 ? 10.706 4.658 3.474 1.00 85.25 93 VAL A N 1
ATOM 777 C CA . VAL A 1 93 ? 11.419 5.410 2.422 1.00 85.25 93 VAL A CA 1
ATOM 778 C C . VAL A 1 93 ? 10.459 6.181 1.519 1.00 85.25 93 VAL A C 1
ATOM 780 O O . VAL A 1 93 ? 10.683 7.351 1.248 1.00 85.25 93 VAL A O 1
ATOM 783 N N . CYS A 1 94 ? 9.357 5.561 1.094 1.00 84.31 94 CYS A N 1
ATOM 784 C CA . CYS A 1 94 ? 8.369 6.242 0.247 1.00 84.31 94 CYS A CA 1
ATOM 785 C C . CYS A 1 94 ? 7.192 6.826 1.026 1.00 84.31 94 CYS A C 1
ATOM 787 O O . CYS A 1 94 ? 6.245 7.311 0.418 1.00 84.31 94 CYS A O 1
ATOM 789 N N . ALA A 1 95 ? 7.251 6.761 2.360 1.00 90.25 95 ALA A N 1
ATOM 790 C CA . ALA A 1 95 ? 6.271 7.315 3.289 1.00 90.25 95 ALA A CA 1
ATOM 791 C C . ALA A 1 95 ? 4.807 6.927 2.989 1.00 90.25 95 ALA A C 1
ATOM 793 O O . ALA A 1 95 ? 3.878 7.687 3.251 1.00 90.25 95 ALA A O 1
ATOM 794 N N . MET A 1 96 ? 4.579 5.727 2.449 1.00 91.44 96 MET A N 1
ATOM 795 C CA . MET A 1 96 ? 3.268 5.309 1.946 1.00 91.44 96 MET A CA 1
ATOM 796 C C . MET A 1 96 ? 3.049 3.801 2.073 1.00 91.44 96 MET A C 1
ATOM 798 O O . MET A 1 96 ? 3.992 3.007 2.107 1.00 91.44 96 MET A O 1
ATOM 802 N N . CYS A 1 97 ? 1.782 3.390 2.120 1.00 94.44 97 CYS A N 1
ATOM 803 C CA . CYS A 1 97 ? 1.410 1.983 1.999 1.00 94.44 97 CYS A CA 1
ATOM 804 C C . CYS A 1 97 ? 1.401 1.550 0.529 1.00 94.44 97 CYS A C 1
ATOM 806 O O . CYS A 1 97 ? 0.783 2.204 -0.309 1.00 94.44 97 CYS A O 1
ATOM 808 N N . VAL A 1 98 ? 2.052 0.425 0.235 1.00 91.38 98 VAL A N 1
ATOM 809 C CA . VAL A 1 98 ? 2.204 -0.124 -1.116 1.00 91.38 98 VAL A CA 1
ATOM 810 C C . VAL A 1 98 ? 1.558 -1.507 -1.190 1.00 91.38 98 VAL A C 1
ATOM 812 O O . VAL A 1 98 ? 1.834 -2.390 -0.370 1.00 91.38 98 VAL A O 1
ATOM 815 N N . LEU A 1 99 ? 0.681 -1.701 -2.177 1.00 90.50 99 LEU A N 1
ATOM 816 C CA . LEU A 1 99 ? 0.017 -2.980 -2.431 1.00 90.50 99 LEU A CA 1
ATOM 817 C C . LEU A 1 99 ? 0.982 -4.008 -3.026 1.00 90.50 99 LEU A C 1
ATOM 819 O O . LEU A 1 99 ? 1.711 -3.711 -3.975 1.00 90.50 99 LEU A O 1
ATOM 823 N N . LYS A 1 100 ? 0.905 -5.250 -2.526 1.00 86.06 100 LYS A N 1
ATOM 824 C CA . LYS A 1 100 ? 1.754 -6.375 -2.957 1.00 86.06 100 LYS A CA 1
ATOM 825 C C . LYS A 1 100 ? 3.236 -6.002 -2.963 1.00 86.06 100 LYS A C 1
ATOM 827 O O . LYS A 1 100 ? 3.927 -6.258 -3.939 1.00 86.06 100 LYS A O 1
ATOM 832 N N . MET A 1 101 ? 3.668 -5.304 -1.922 1.00 82.50 101 MET A N 1
ATOM 833 C CA . MET A 1 101 ? 5.050 -4.869 -1.778 1.00 82.50 101 MET A CA 1
ATOM 834 C C . MET A 1 101 ? 5.935 -6.074 -1.476 1.00 82.50 101 MET A C 1
ATOM 836 O O . MET A 1 101 ? 5.680 -6.771 -0.495 1.00 82.50 101 MET A O 1
ATOM 840 N N . ASP A 1 102 ? 6.984 -6.256 -2.275 1.00 80.38 102 ASP A N 1
ATOM 841 C CA . ASP A 1 102 ? 8.030 -7.242 -2.002 1.00 80.38 102 ASP A CA 1
ATOM 842 C C . ASP A 1 102 ? 9.141 -6.584 -1.187 1.00 80.38 102 ASP A C 1
ATOM 844 O O . ASP A 1 102 ? 9.389 -6.927 -0.034 1.00 80.38 102 ASP A O 1
ATOM 848 N N . HIS A 1 103 ? 9.780 -5.575 -1.777 1.00 80.06 103 HIS A N 1
ATOM 849 C CA . HIS A 1 103 ? 10.872 -4.838 -1.159 1.00 80.06 103 HIS A CA 1
ATOM 850 C C . HIS A 1 103 ? 11.050 -3.466 -1.811 1.00 80.06 103 HIS A C 1
ATOM 852 O O . HIS A 1 103 ? 10.622 -3.222 -2.944 1.00 80.06 103 HIS A O 1
ATOM 858 N N . HIS A 1 104 ? 11.704 -2.581 -1.064 1.00 78.00 104 HIS A N 1
ATOM 859 C CA . HIS A 1 104 ? 12.275 -1.357 -1.600 1.00 78.00 104 HIS A CA 1
ATOM 860 C C . HIS A 1 104 ? 13.657 -1.673 -2.159 1.00 78.00 104 HIS A C 1
ATOM 862 O O . HIS A 1 104 ? 14.464 -2.278 -1.451 1.00 78.00 104 HIS A O 1
ATOM 868 N N . CYS A 1 105 ? 13.944 -1.273 -3.391 1.00 72.38 105 CYS A N 1
ATOM 869 C CA . CYS A 1 105 ? 15.249 -1.507 -3.991 1.00 72.38 105 CYS A CA 1
ATOM 870 C C . CYS A 1 105 ? 16.088 -0.223 -4.005 1.00 72.38 105 CYS A C 1
ATOM 872 O O . CYS A 1 105 ? 15.744 0.702 -4.743 1.00 72.38 105 CYS A O 1
ATOM 874 N N . PRO A 1 106 ? 17.201 -0.167 -3.244 1.00 64.56 106 PRO A N 1
ATOM 875 C CA . PRO A 1 106 ? 18.065 1.015 -3.176 1.00 64.56 106 PRO A CA 1
ATOM 876 C C . PRO A 1 106 ? 18.913 1.240 -4.435 1.00 64.56 106 PRO A C 1
ATOM 878 O O . PRO A 1 106 ? 19.432 2.330 -4.640 1.00 64.56 106 PRO A O 1
ATOM 881 N N . TRP A 1 107 ? 19.085 0.210 -5.270 1.00 55.50 107 TRP A N 1
ATOM 882 C CA . TRP A 1 107 ? 20.031 0.201 -6.395 1.00 55.50 107 TRP A CA 1
ATOM 883 C C . TRP A 1 107 ? 19.640 1.111 -7.567 1.00 55.50 107 TRP A C 1
ATOM 885 O O . TRP A 1 107 ? 20.388 1.244 -8.531 1.00 55.50 107 TRP A O 1
ATOM 895 N N . TYR A 1 108 ? 18.479 1.753 -7.485 1.00 53.25 108 TYR A N 1
ATOM 896 C CA . TYR A 1 108 ? 17.968 2.665 -8.493 1.00 53.25 108 TYR A CA 1
ATOM 897 C C . TYR A 1 108 ? 17.860 4.049 -7.865 1.00 53.25 108 TYR A C 1
ATOM 899 O O . TYR A 1 108 ? 16.925 4.360 -7.136 1.00 53.25 108 TYR A O 1
ATOM 907 N N . VAL A 1 109 ? 18.885 4.851 -8.126 1.00 46.03 109 VAL A N 1
ATOM 908 C CA . VAL A 1 109 ? 19.262 6.056 -7.371 1.00 46.03 109 VAL A CA 1
ATOM 909 C C . VAL A 1 109 ? 18.468 7.310 -7.766 1.00 46.03 109 VAL A C 1
ATOM 911 O O . VAL A 1 109 ? 18.938 8.429 -7.587 1.00 46.03 109 VAL A O 1
ATOM 914 N N . LEU A 1 110 ? 17.275 7.156 -8.339 1.00 47.25 110 LEU A N 1
ATOM 915 C CA . LEU A 1 110 ? 16.389 8.300 -8.561 1.00 47.25 110 LEU A CA 1
ATOM 916 C C . LEU A 1 110 ? 15.548 8.509 -7.301 1.00 47.25 110 LEU A C 1
ATOM 918 O O . LEU A 1 110 ? 15.208 7.539 -6.629 1.00 47.25 110 LEU A O 1
ATOM 922 N N . GLU A 1 111 ? 15.173 9.757 -7.007 1.00 50.06 111 GLU A N 1
ATOM 923 C CA . GLU A 1 111 ? 14.404 10.171 -5.810 1.00 50.06 111 GLU A CA 1
ATOM 924 C C . GLU A 1 111 ? 13.068 9.428 -5.594 1.00 50.06 111 GLU A C 1
ATOM 926 O O . GLU A 1 111 ? 12.382 9.585 -4.587 1.00 50.06 111 GLU A O 1
ATOM 931 N N . ILE A 1 112 ? 12.709 8.570 -6.538 1.00 48.47 112 ILE A N 1
ATOM 932 C CA . ILE A 1 112 ? 11.577 7.667 -6.530 1.00 48.47 112 ILE A CA 1
ATOM 933 C C . ILE A 1 112 ? 12.144 6.266 -6.270 1.00 48.47 112 ILE A C 1
ATOM 935 O O . ILE A 1 112 ? 12.247 5.451 -7.186 1.00 48.47 112 ILE A O 1
ATOM 939 N N . GLY A 1 113 ? 12.591 5.994 -5.041 1.00 46.84 113 GLY A N 1
ATOM 940 C CA . GLY A 1 113 ? 13.165 4.690 -4.710 1.00 46.84 113 GLY A CA 1
ATOM 941 C C . GLY A 1 113 ? 12.229 3.550 -5.144 1.00 46.84 113 GLY A C 1
ATOM 942 O O . GLY A 1 113 ? 11.011 3.611 -4.937 1.00 46.84 113 GLY A O 1
ATOM 943 N N . LEU A 1 114 ? 12.778 2.550 -5.838 1.00 50.38 114 LEU A N 1
ATOM 944 C CA . LEU A 1 114 ? 11.950 1.608 -6.586 1.00 50.38 114 LEU A CA 1
ATOM 945 C C . LEU A 1 114 ? 11.171 0.655 -5.685 1.00 50.38 114 LEU A C 1
ATOM 947 O O . LEU A 1 114 ? 11.693 0.064 -4.737 1.00 50.38 114 LEU A O 1
ATOM 951 N N . TRP A 1 115 ? 9.917 0.448 -6.080 1.00 51.97 115 TRP A N 1
ATOM 952 C CA . TRP A 1 115 ? 9.002 -0.530 -5.511 1.00 51.97 115 TRP A CA 1
ATOM 953 C C . TRP A 1 115 ? 8.871 -1.729 -6.423 1.00 51.97 115 TRP A C 1
ATOM 955 O O . TRP A 1 115 ? 8.262 -1.640 -7.491 1.00 51.97 115 TRP A O 1
ATOM 965 N N . PHE A 1 116 ? 9.345 -2.883 -5.967 1.00 52.56 116 PHE A N 1
ATOM 966 C CA . PHE A 1 116 ? 8.945 -4.135 -6.587 1.00 52.56 116 PHE A CA 1
ATOM 967 C C . PHE A 1 116 ? 7.591 -4.546 -6.010 1.00 52.56 116 PHE A C 1
ATOM 969 O O . PHE A 1 116 ? 7.461 -4.884 -4.833 1.00 52.56 116 PHE A O 1
ATOM 976 N N . SER A 1 117 ? 6.565 -4.404 -6.849 1.00 49.38 117 SER A N 1
ATOM 977 C CA . SER A 1 117 ? 5.241 -4.972 -6.631 1.00 49.38 117 SER A CA 1
ATOM 978 C C . SER A 1 117 ? 5.088 -6.171 -7.558 1.00 49.38 117 SER A C 1
ATOM 980 O O . SER A 1 117 ? 5.411 -6.054 -8.745 1.00 49.38 117 SER A O 1
ATOM 982 N N . GLU A 1 118 ? 4.540 -7.285 -7.068 1.00 51.31 118 GLU A N 1
ATOM 983 C CA . GLU A 1 118 ? 4.139 -8.447 -7.881 1.00 51.31 118 GLU A CA 1
ATOM 984 C C . GLU A 1 118 ? 2.968 -8.138 -8.848 1.00 51.31 118 GLU A C 1
ATOM 986 O O . GLU A 1 118 ? 1.953 -8.845 -8.939 1.00 51.31 118 GLU A O 1
ATOM 991 N N . ARG A 1 119 ? 3.057 -7.062 -9.627 1.00 48.03 119 ARG A N 1
ATOM 992 C CA 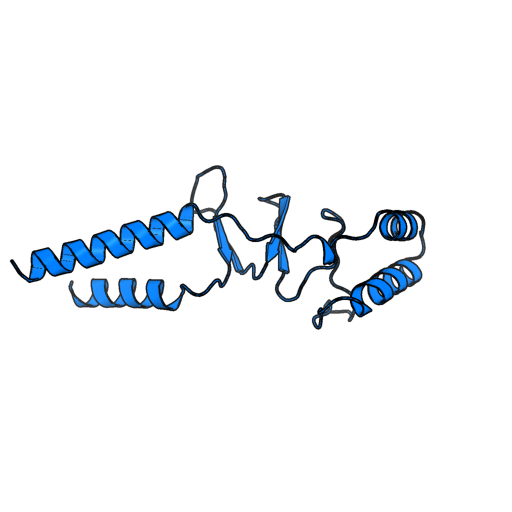. ARG A 1 119 ? 2.256 -6.913 -10.837 1.00 48.03 119 ARG A CA 1
ATOM 993 C C . ARG A 1 119 ? 2.946 -7.662 -11.969 1.00 48.03 119 ARG A C 1
ATOM 995 O O . ARG A 1 119 ? 3.828 -7.115 -12.614 1.00 48.03 119 ARG A O 1
ATOM 1002 N N . LYS A 1 120 ? 2.511 -8.914 -12.180 1.00 42.59 120 LYS A N 1
ATOM 1003 C CA . LYS A 1 120 ? 2.537 -9.675 -13.450 1.00 42.59 120 LYS A CA 1
ATOM 1004 C C . LYS A 1 120 ? 3.666 -9.291 -14.432 1.00 42.59 120 LYS A C 1
ATOM 1006 O O . LYS A 1 120 ? 3.387 -8.864 -15.543 1.00 42.59 120 LYS A O 1
ATOM 1011 N N . GLY A 1 121 ? 4.924 -9.429 -14.024 1.00 47.59 121 GLY A N 1
ATOM 1012 C CA . GLY A 1 121 ? 6.066 -9.142 -14.904 1.00 47.59 121 GLY A CA 1
ATOM 1013 C C . GLY A 1 121 ? 7.345 -9.897 -14.548 1.00 47.59 121 GLY A C 1
ATOM 1014 O O . GLY A 1 121 ? 8.393 -9.623 -15.117 1.00 47.59 121 GLY A O 1
ATOM 1015 N N . TYR A 1 122 ? 7.287 -10.831 -13.592 1.00 47.03 122 TYR A N 1
ATOM 1016 C CA . TYR A 1 122 ? 8.450 -11.639 -13.211 1.00 47.03 122 TYR A CA 1
ATOM 1017 C C . TYR A 1 122 ? 8.801 -12.680 -14.285 1.00 47.03 122 TYR A C 1
ATOM 1019 O O . TYR A 1 122 ? 9.976 -12.927 -14.535 1.00 47.03 122 TYR A O 1
ATOM 1027 N N . LEU A 1 123 ? 7.786 -13.222 -14.972 1.00 46.97 123 LEU A N 1
ATOM 1028 C CA . LEU A 1 123 ? 7.969 -14.150 -16.093 1.00 46.97 123 LEU A CA 1
ATOM 1029 C C . LEU A 1 123 ? 8.720 -13.492 -17.261 1.00 46.97 123 LEU A C 1
ATOM 1031 O O . LEU A 1 123 ? 9.679 -14.072 -17.758 1.00 46.97 123 LEU A O 1
ATOM 1035 N N . ASP A 1 124 ? 8.393 -12.244 -17.609 1.00 49.97 124 ASP A N 1
ATOM 1036 C CA . ASP A 1 124 ? 9.080 -11.536 -18.700 1.00 49.97 124 ASP A CA 1
ATOM 1037 C C . ASP A 1 124 ? 10.537 -11.180 -18.344 1.00 49.97 124 ASP A C 1
ATOM 1039 O O . ASP A 1 124 ? 11.416 -11.197 -19.204 1.00 49.97 124 ASP A O 1
ATOM 1043 N N . LYS A 1 125 ? 10.825 -10.916 -17.060 1.00 50.19 125 LYS A N 1
ATOM 1044 C CA . LYS A 1 125 ? 12.177 -10.578 -16.578 1.00 50.19 125 LYS A CA 1
ATOM 1045 C C . LYS A 1 125 ? 13.115 -11.790 -16.497 1.00 50.19 125 LYS A C 1
ATOM 1047 O O . LYS A 1 125 ? 14.296 -11.654 -16.808 1.00 50.19 125 LYS A O 1
ATOM 1052 N N . PHE A 1 126 ? 12.610 -12.969 -16.121 1.00 51.22 126 PHE A N 1
ATOM 1053 C CA . PHE A 1 126 ? 13.409 -14.204 -16.053 1.00 51.22 126 PHE A CA 1
ATOM 1054 C C . PHE A 1 126 ? 13.669 -14.830 -17.432 1.00 51.22 126 PHE A C 1
ATOM 1056 O O . PHE A 1 126 ? 14.759 -15.351 -17.690 1.00 51.22 126 PHE A O 1
ATOM 1063 N N . LEU A 1 127 ? 12.700 -14.753 -18.348 1.00 51.19 127 LEU A N 1
ATOM 1064 C CA . LEU A 1 127 ? 12.863 -15.276 -19.707 1.00 51.19 127 LEU A CA 1
ATOM 1065 C C . LEU A 1 127 ? 13.891 -14.463 -20.507 1.00 51.19 127 LEU A C 1
ATOM 1067 O O . LEU A 1 127 ? 14.721 -15.043 -21.201 1.00 51.19 127 LEU A O 1
ATOM 1071 N N . TYR A 1 128 ? 13.923 -13.139 -20.335 1.00 54.00 128 TYR A N 1
ATOM 1072 C CA . TYR A 1 128 ? 14.897 -12.295 -21.029 1.00 54.00 128 TYR A CA 1
ATOM 1073 C C . TYR A 1 128 ? 16.340 -12.526 -20.547 1.00 54.00 128 TYR A C 1
ATOM 1075 O O . TYR A 1 128 ? 17.249 -12.679 -21.362 1.00 54.00 128 TYR A O 1
ATOM 1083 N N . ALA A 1 129 ? 16.556 -12.627 -19.230 1.00 53.69 129 ALA A N 1
ATOM 1084 C CA . ALA A 1 129 ? 17.882 -12.888 -18.665 1.00 53.69 129 ALA A CA 1
ATOM 1085 C C . ALA A 1 129 ? 18.428 -14.276 -19.053 1.00 53.69 129 ALA A C 1
ATOM 1087 O O . ALA A 1 129 ? 19.614 -14.411 -19.341 1.00 53.69 129 ALA A O 1
ATOM 1088 N N . SER A 1 130 ? 17.568 -15.298 -19.117 1.00 55.06 130 SER A N 1
ATOM 1089 C CA . SER A 1 130 ? 17.977 -16.651 -19.521 1.00 55.06 130 SER A CA 1
ATOM 1090 C C . SER A 1 130 ? 18.264 -16.774 -21.022 1.00 55.06 130 SER A C 1
ATOM 1092 O O . SER A 1 130 ? 19.199 -17.473 -21.399 1.00 55.06 130 SER A O 1
ATOM 1094 N N . HIS A 1 131 ? 17.518 -16.076 -21.886 1.00 54.19 131 HIS A N 1
ATOM 1095 C CA . HIS A 1 131 ? 17.697 -16.177 -23.342 1.00 54.19 131 HIS A CA 1
ATOM 1096 C C . HIS A 1 131 ? 18.885 -15.359 -23.863 1.00 54.19 131 HIS A C 1
ATOM 1098 O O . HIS A 1 131 ? 19.534 -15.781 -24.815 1.00 54.19 131 HIS A O 1
ATOM 1104 N N . VAL A 1 132 ? 19.227 -14.238 -23.218 1.00 54.91 132 VAL A N 1
ATOM 1105 C CA . VAL A 1 132 ? 20.474 -13.505 -23.507 1.00 54.91 132 VAL A CA 1
ATOM 1106 C C . VAL A 1 132 ? 21.703 -14.305 -23.058 1.00 54.91 132 VAL A C 1
ATOM 1108 O O . VAL A 1 132 ? 22.720 -14.281 -23.739 1.00 54.91 132 VAL A O 1
ATOM 1111 N N . CYS A 1 133 ? 21.599 -15.066 -21.963 1.00 45.88 133 CYS A N 1
ATOM 1112 C CA . CYS A 1 133 ? 22.695 -15.896 -21.454 1.00 45.88 133 CYS A CA 1
ATOM 1113 C C . CYS A 1 133 ? 22.962 -17.151 -22.311 1.00 45.88 133 CYS A C 1
ATOM 1115 O O . CYS A 1 133 ? 24.080 -17.639 -22.324 1.00 45.88 133 CYS A O 1
ATOM 1117 N N . MET A 1 134 ? 21.966 -17.662 -23.049 1.00 51.41 134 MET A N 1
ATOM 1118 C CA . MET A 1 134 ? 22.152 -18.785 -23.989 1.00 51.41 134 MET A CA 1
ATOM 1119 C C . MET A 1 134 ? 22.642 -18.362 -25.387 1.00 51.41 134 MET A C 1
ATOM 1121 O O . MET A 1 134 ? 22.894 -19.222 -26.228 1.00 51.41 134 MET A O 1
ATOM 1125 N N . LEU A 1 135 ? 22.732 -17.055 -25.658 1.00 53.22 135 LEU A N 1
ATOM 1126 C CA . LEU A 1 135 ? 23.222 -16.491 -26.925 1.00 53.22 135 LEU A CA 1
ATOM 1127 C C . LEU A 1 135 ? 24.656 -15.928 -26.825 1.00 53.22 135 LEU A C 1
ATOM 1129 O O . LEU A 1 135 ? 25.160 -15.410 -27.823 1.00 53.22 135 LEU A O 1
ATOM 1133 N N . LEU A 1 136 ? 25.291 -16.036 -25.651 1.00 45.47 136 LEU A N 1
ATOM 1134 C CA . LEU A 1 136 ? 26.723 -15.815 -25.400 1.00 45.47 136 LEU A CA 1
ATOM 1135 C C . LEU A 1 136 ? 27.419 -17.164 -25.196 1.00 45.47 136 LEU A C 1
ATOM 1137 O O . LEU A 1 136 ? 28.590 -17.269 -25.621 1.00 45.47 136 LEU A O 1
#

Sequence (136 aa):
VAYLVVFHILFVLFVWTYWKSVFTLPIQPGKKFHMSYADQERYENEERPEVQRQILAEIARKLPVYTRTGNGGIRFCDRCQLIKPDRCHHCSVCAMCVLKMDHHCPWYVLEIGLWFSERKGYLDKFLYASHVCMLL

Secondary structure (DSSP, 8-state):
-HHHHHHHHHHHHHHHHHHHHHH-PPPPPPGGGBPPHHHHHHHHT---HHHHHHHHHHHHTTS------TTS---EETTTTEEPPTT-EEETTTTEEETTEEEEETTS-SSS-EEEE-SS-HHHHHHHHHHHHT--

InterPro domains:
  IPR001594 Palmitoyltransferase, DHHC domain [PF01529] (74-113)
  IPR039859 Palmitoyltransferase PFA4/ZDHHC16/ZDHHC20/ERF2-like [PTHR12246] (2-108)